Protein AF-A0A5K1ARA8-F1 (afdb_monomer_lite)

Foldseek 3Di:
DPPPQWDQFDKDQPFDKDQQAADPPDPDPPDGIDTDIGTDTGHTDGNVVQQVDFDPPPVRGTPSPDDPPDD

pLDDT: mean 95.69, std 4.14, range [80.88, 98.62]

InterPro domains:
  IPR007275 YTH domain [PF04146] (1-71)
  IPR007275 YTH domain [PS50882] (1-71)
  IPR007275 YTH domain [cd21134] (1-71)
  IPR045168 YTH domain containing protein [PTHR12357] (1-71)

Secondary structure (DSSP, 8-state):
-TTSSEEEEEEEE-S--BSS---TT-SSTT---B--EEEEEEEEEEGGGTTT-EEGGGTTEEGGGPPTT--

Organism: NCBI:txid210225

Sequence (71 aa):
VNASAQFCGVAEMVGPVDFDKSVDYWQQDKWSGQFPVKWHIVKDVPNSLFRHIILENNDNKPVTNSRDTQE

Structure (mmCIF, N/CA/C/O backbone):
data_AF-A0A5K1ARA8-F1
#
_entry.id   AF-A0A5K1ARA8-F1
#
loop_
_atom_site.group_PDB
_atom_site.id
_atom_site.type_symbol
_atom_site.label_atom_id
_atom_site.label_alt_id
_atom_site.label_comp_id
_atom_site.label_asym_id
_atom_site.label_entity_id
_atom_site.label_seq_id
_atom_site.pdbx_PDB_ins_code
_atom_site.Cartn_x
_atom_site.Cartn_y
_atom_site.Cartn_z
_atom_site.occupancy
_atom_site.B_iso_or_equiv
_atom_site.auth_seq_id
_atom_site.auth_comp_id
_atom_site.auth_asym_id
_atom_site.auth_atom_id
_atom_site.pdbx_PDB_model_num
ATOM 1 N N . VAL A 1 1 ? 3.081 -6.244 1.515 1.00 80.88 1 VAL A N 1
ATOM 2 C CA . VAL A 1 1 ? 3.984 -7.360 1.897 1.00 80.88 1 VAL A CA 1
ATOM 3 C C . VAL A 1 1 ? 5.406 -6.979 1.538 1.00 80.88 1 VAL A C 1
ATOM 5 O O . VAL A 1 1 ? 5.729 -6.882 0.356 1.00 80.88 1 VAL A O 1
ATOM 8 N N . ASN A 1 2 ? 6.236 -6.713 2.544 1.00 87.19 2 ASN A N 1
ATOM 9 C CA . ASN A 1 2 ? 7.603 -6.244 2.317 1.00 87.19 2 ASN A CA 1
ATOM 10 C C . ASN A 1 2 ? 8.464 -7.351 1.695 1.00 87.19 2 ASN A C 1
ATOM 12 O O . ASN A 1 2 ? 8.253 -8.526 1.977 1.00 87.19 2 ASN A O 1
ATOM 16 N N . ALA A 1 3 ? 9.415 -6.965 0.840 1.00 91.88 3 ALA A N 1
ATOM 17 C CA . ALA A 1 3 ? 10.347 -7.866 0.147 1.00 91.88 3 ALA A CA 1
ATOM 18 C C . ALA A 1 3 ? 9.716 -8.952 -0.760 1.00 91.88 3 ALA A C 1
ATOM 20 O O . ALA A 1 3 ? 10.428 -9.823 -1.244 1.00 91.88 3 ALA A O 1
ATOM 21 N N . SER A 1 4 ? 8.415 -8.872 -1.065 1.00 95.19 4 SER A N 1
ATOM 22 C CA . SER A 1 4 ? 7.735 -9.797 -1.993 1.00 95.19 4 SER A CA 1
ATOM 23 C C . SER A 1 4 ? 8.091 -9.582 -3.471 1.00 95.19 4 SER A C 1
ATOM 25 O O . SER A 1 4 ? 7.808 -10.437 -4.300 1.00 95.19 4 SER A O 1
ATOM 27 N N . ALA A 1 5 ? 8.698 -8.437 -3.804 1.00 96.31 5 ALA A N 1
ATOM 28 C CA . ALA A 1 5 ? 8.994 -8.003 -5.173 1.00 96.31 5 ALA A CA 1
ATOM 29 C C . ALA A 1 5 ? 7.762 -7.873 -6.100 1.00 96.31 5 ALA A C 1
ATOM 31 O O . ALA A 1 5 ? 7.913 -7.849 -7.326 1.00 96.31 5 ALA A O 1
ATOM 32 N N . GLN A 1 6 ? 6.564 -7.732 -5.527 1.00 97.75 6 GLN A N 1
ATOM 33 C CA . GLN A 1 6 ? 5.310 -7.553 -6.255 1.00 97.75 6 GLN A CA 1
ATOM 34 C C . GLN A 1 6 ? 4.355 -6.605 -5.519 1.00 97.75 6 GLN A C 1
ATOM 36 O O . GLN A 1 6 ? 4.403 -6.472 -4.294 1.00 97.75 6 GLN A O 1
ATOM 41 N N . PHE A 1 7 ? 3.441 -5.997 -6.270 1.00 98.19 7 PHE A N 1
ATOM 42 C CA . PHE A 1 7 ? 2.208 -5.436 -5.721 1.00 98.19 7 PHE A CA 1
ATOM 43 C C . PHE A 1 7 ? 1.158 -6.547 -5.633 1.00 98.19 7 PHE A C 1
ATOM 45 O O . PHE A 1 7 ? 1.097 -7.388 -6.525 1.00 98.19 7 PHE A O 1
ATOM 52 N N . CYS A 1 8 ? 0.336 -6.556 -4.581 1.00 98.12 8 CYS A N 1
ATOM 53 C CA . CYS A 1 8 ? -0.693 -7.587 -4.371 1.00 98.12 8 CYS A CA 1
ATOM 54 C C . CYS A 1 8 ? -2.126 -7.121 -4.685 1.00 98.12 8 CYS A C 1
ATOM 56 O O . CYS A 1 8 ? -3.055 -7.930 -4.706 1.00 98.12 8 CYS A O 1
ATOM 58 N N . GLY A 1 9 ? -2.338 -5.826 -4.926 1.00 98.00 9 GLY A N 1
ATOM 59 C CA . GLY A 1 9 ? -3.660 -5.303 -5.241 1.00 98.00 9 GLY A CA 1
ATOM 60 C C . GLY A 1 9 ? -3.782 -3.796 -5.078 1.00 98.00 9 GLY A C 1
ATOM 61 O O . GLY A 1 9 ? -2.799 -3.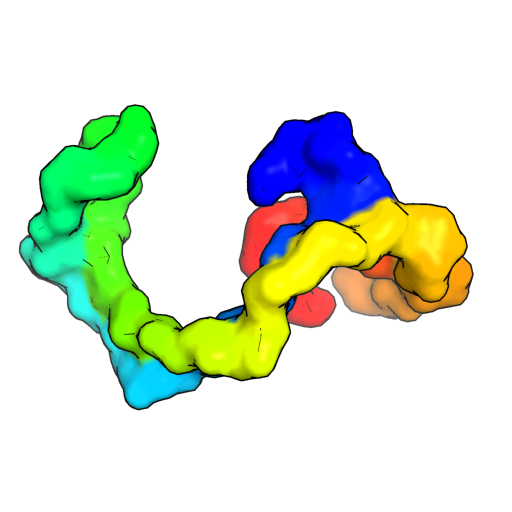101 -4.825 1.00 98.00 9 GLY A O 1
ATOM 62 N N . VAL A 1 10 ? -5.014 -3.316 -5.233 1.00 98.44 10 VAL A N 1
ATOM 63 C CA . VAL A 1 10 ? -5.411 -1.911 -5.090 1.00 98.44 10 VAL A CA 1
ATOM 64 C C . VAL A 1 10 ? -6.731 -1.856 -4.330 1.00 98.44 10 VAL A C 1
ATOM 66 O O . VAL A 1 10 ? -7.675 -2.591 -4.645 1.00 98.44 10 VAL A O 1
ATOM 69 N N . ALA A 1 11 ? -6.801 -0.957 -3.354 1.00 98.56 11 ALA A N 1
ATOM 70 C CA . ALA A 1 11 ? -8.003 -0.670 -2.590 1.00 98.56 11 ALA A CA 1
ATOM 71 C C . ALA A 1 11 ? -8.235 0.843 -2.508 1.00 98.56 11 ALA A C 1
ATOM 73 O O . ALA A 1 11 ? -7.294 1.631 -2.535 1.00 98.56 11 ALA A O 1
ATOM 74 N N . GLU A 1 12 ? -9.499 1.232 -2.412 1.00 98.62 12 GLU A N 1
ATOM 75 C CA . GLU A 1 12 ? -9.946 2.608 -2.213 1.00 98.62 12 GLU A CA 1
ATOM 76 C C . GLU A 1 12 ? -10.254 2.828 -0.731 1.00 98.62 12 GLU A C 1
ATOM 78 O O . GLU A 1 12 ? -10.966 2.026 -0.122 1.00 98.62 12 GLU A O 1
ATOM 83 N N . MET A 1 13 ? -9.741 3.916 -0.156 1.00 98.19 13 MET A N 1
ATOM 84 C CA . MET A 1 13 ? -10.173 4.404 1.153 1.00 98.19 13 MET A CA 1
ATOM 85 C C . MET A 1 13 ? -11.557 5.045 1.000 1.00 98.19 13 MET A C 1
ATOM 87 O O . MET A 1 13 ? -11.692 6.057 0.321 1.00 98.19 13 MET A O 1
ATOM 91 N N . VAL A 1 14 ? -12.585 4.456 1.617 1.00 98.25 14 VAL A N 1
ATOM 92 C CA . VAL A 1 14 ? -13.995 4.868 1.424 1.00 98.25 14 VAL A CA 1
ATOM 93 C C . VAL A 1 14 ? -14.580 5.621 2.623 1.00 98.25 14 VAL A C 1
ATOM 95 O O . VAL A 1 14 ? -15.782 5.869 2.684 1.00 98.25 14 VAL A O 1
ATOM 98 N N . GLY A 1 15 ? -13.751 5.976 3.602 1.00 97.88 15 GLY A N 1
ATOM 99 C CA . GLY A 1 15 ? -14.178 6.703 4.791 1.00 97.88 15 GLY A CA 1
ATOM 100 C C . GLY A 1 15 ? -13.002 7.155 5.656 1.00 97.88 15 GLY A C 1
ATOM 101 O O . GLY A 1 15 ? -11.866 6.762 5.389 1.00 97.88 15 GLY A O 1
ATOM 102 N N . PRO A 1 16 ? -13.264 7.990 6.677 1.00 97.81 16 PRO A N 1
ATOM 103 C CA . PRO A 1 16 ? -12.232 8.522 7.559 1.00 97.81 16 PRO A CA 1
ATOM 104 C C . PRO A 1 16 ? -11.629 7.440 8.468 1.00 97.81 16 PRO A C 1
ATOM 106 O O . PRO A 1 16 ? -12.193 6.357 8.636 1.00 97.81 16 PRO A O 1
ATOM 109 N N . VAL A 1 17 ? -10.489 7.768 9.081 1.00 96.88 17 VAL A N 1
ATOM 110 C CA . VAL A 1 17 ? -9.866 6.953 10.133 1.00 96.88 17 VAL A CA 1
ATOM 111 C C . VAL A 1 17 ? -10.616 7.140 11.447 1.00 96.88 17 VAL A C 1
ATOM 113 O O . VAL A 1 17 ? -10.845 8.264 11.885 1.00 96.88 17 VAL A O 1
ATOM 116 N N . ASP A 1 18 ? -10.965 6.026 12.078 1.00 96.00 18 ASP A N 1
ATOM 117 C CA . ASP A 1 18 ? -11.419 5.941 13.461 1.00 96.00 18 ASP A CA 1
ATOM 118 C C . ASP A 1 18 ? -10.236 5.458 14.306 1.00 96.00 18 ASP A C 1
ATOM 120 O O . ASP A 1 18 ? -9.805 4.314 14.162 1.00 96.00 18 ASP A O 1
ATOM 124 N N . PHE A 1 19 ? -9.672 6.339 15.134 1.00 94.06 19 PHE A N 1
ATOM 125 C CA . PHE A 1 19 ? -8.497 6.036 15.960 1.00 94.06 19 PHE A CA 1
ATOM 126 C C . PHE A 1 19 ? -8.841 5.286 17.253 1.00 94.06 19 PHE A C 1
ATOM 128 O O . PHE A 1 19 ? -7.973 4.607 17.805 1.00 94.06 19 PHE A O 1
ATOM 135 N N . ASP A 1 20 ? -10.091 5.377 17.715 1.00 92.25 20 ASP A N 1
ATOM 136 C CA . ASP A 1 20 ? -10.551 4.753 18.961 1.00 92.25 20 ASP A CA 1
ATOM 137 C C . ASP A 1 20 ? -10.878 3.270 18.758 1.00 92.25 20 ASP A C 1
ATOM 139 O O . ASP A 1 20 ? -10.873 2.467 19.696 1.00 92.25 20 ASP A O 1
ATOM 143 N N . LYS A 1 21 ? -11.131 2.877 17.510 1.00 87.31 21 LYS A N 1
ATOM 144 C CA . LYS A 1 21 ? -11.448 1.504 17.149 1.00 87.31 21 LYS A CA 1
ATOM 145 C C . LYS A 1 21 ? -10.196 0.702 16.811 1.00 87.31 21 LYS A C 1
ATOM 147 O O . LYS A 1 21 ? -9.753 0.657 15.667 1.00 87.31 21 LYS A O 1
ATOM 152 N N . SER A 1 22 ? -9.644 0.023 17.812 1.00 84.31 22 SER A N 1
ATOM 153 C CA . SER A 1 22 ? -8.650 -1.030 17.580 1.00 84.31 22 SER A CA 1
ATOM 154 C C . SER A 1 22 ? -9.321 -2.342 17.165 1.00 84.31 22 SER A C 1
ATOM 156 O O . SER A 1 22 ? -10.455 -2.624 17.558 1.00 84.31 22 SER A O 1
ATOM 158 N N . VAL A 1 23 ? -8.617 -3.146 16.374 1.00 86.50 23 VAL A N 1
ATOM 159 C CA . VAL A 1 23 ? -9.072 -4.460 15.905 1.00 86.50 23 VAL A CA 1
ATOM 160 C C . VAL A 1 23 ? -8.032 -5.518 16.253 1.00 86.50 23 VAL A C 1
ATOM 162 O O . VAL A 1 23 ? -6.836 -5.243 16.292 1.00 86.50 23 VAL A O 1
ATOM 165 N N . ASP A 1 24 ? -8.496 -6.732 16.521 1.00 88.06 24 ASP A N 1
ATOM 166 C CA . ASP A 1 24 ? -7.692 -7.850 17.027 1.00 88.06 24 ASP A CA 1
ATOM 167 C C . ASP A 1 24 ? -6.927 -8.612 15.934 1.00 88.06 24 ASP A C 1
ATOM 169 O O . ASP A 1 24 ? -6.020 -9.385 16.228 1.00 88.06 24 ASP A O 1
ATOM 173 N N . TYR A 1 25 ? -7.268 -8.386 14.667 1.00 88.94 25 TYR A N 1
ATOM 174 C CA . TYR A 1 25 ? -6.631 -9.034 13.520 1.00 88.94 25 TYR A CA 1
ATOM 175 C C . TYR A 1 25 ? -5.407 -8.280 12.976 1.00 88.94 25 TYR A C 1
ATOM 177 O O . TYR A 1 25 ? -4.820 -8.695 11.971 1.00 88.94 25 TYR A O 1
ATOM 185 N N . TRP A 1 26 ? -5.001 -7.172 13.603 1.00 91.75 26 TRP A N 1
ATOM 186 C CA . TRP A 1 26 ? -3.724 -6.536 13.294 1.00 91.75 26 TRP A CA 1
ATOM 187 C C . TRP A 1 26 ? -2.554 -7.436 13.709 1.00 91.75 26 TRP A C 1
ATOM 189 O O . TRP A 1 26 ? -2.566 -8.053 14.765 1.00 91.75 26 TRP A O 1
ATOM 199 N N . GLN A 1 27 ? -1.507 -7.502 12.880 1.00 90.00 27 GLN A N 1
ATOM 200 C CA . GLN A 1 27 ? -0.361 -8.377 13.162 1.00 90.00 27 GLN A CA 1
ATOM 201 C C . GLN A 1 27 ? 0.491 -7.883 14.343 1.00 90.00 27 GLN A C 1
ATOM 203 O O . GLN A 1 27 ? 1.170 -8.678 14.987 1.00 90.00 27 GLN A O 1
ATOM 208 N N . GLN A 1 28 ? 0.531 -6.569 14.577 1.00 88.50 28 GLN A N 1
ATOM 209 C CA . GLN A 1 28 ? 1.329 -5.964 15.641 1.00 88.50 28 GLN A CA 1
ATOM 210 C C . GLN A 1 28 ? 0.412 -5.230 16.611 1.00 88.50 28 GLN A C 1
ATOM 212 O O . GLN A 1 28 ? -0.302 -4.323 16.194 1.00 88.50 28 GLN A O 1
ATOM 217 N N . ASP A 1 29 ? 0.538 -5.527 17.904 1.00 86.75 29 ASP A N 1
ATOM 218 C CA . ASP A 1 29 ? -0.275 -4.922 18.974 1.00 86.75 29 ASP A CA 1
ATOM 219 C C . ASP A 1 29 ? -0.149 -3.394 19.059 1.00 86.75 29 ASP A C 1
ATOM 221 O O . ASP A 1 29 ? -0.985 -2.714 19.645 1.00 86.75 29 ASP A O 1
ATOM 225 N N . LYS A 1 30 ? 0.911 -2.830 18.468 1.00 90.75 30 LYS A N 1
ATOM 226 C CA . LYS A 1 30 ? 1.122 -1.380 18.399 1.00 90.75 30 LYS A CA 1
ATOM 227 C C . LYS A 1 30 ? 0.201 -0.674 17.396 1.00 90.75 30 LYS A C 1
ATOM 229 O O . LYS A 1 30 ? 0.201 0.554 17.360 1.00 90.75 30 LYS A O 1
ATOM 234 N N . TRP A 1 31 ? -0.478 -1.411 16.516 1.00 91.69 31 TRP A N 1
ATOM 235 C CA . TRP A 1 31 ? -1.388 -0.837 15.528 1.00 91.69 31 TRP A CA 1
ATOM 236 C C . TRP A 1 31 ? -2.761 -0.628 16.160 1.00 91.69 31 TRP A C 1
ATOM 238 O O . TRP A 1 31 ? -3.380 -1.567 16.651 1.00 91.69 31 TRP A O 1
ATOM 248 N N . SER A 1 32 ? -3.234 0.613 16.128 1.00 93.31 32 SER A N 1
ATOM 249 C CA . SER A 1 32 ? -4.561 1.005 16.588 1.00 93.31 32 SER A CA 1
ATOM 250 C C . SER A 1 32 ? -5.288 1.786 15.500 1.00 93.31 32 SER A C 1
ATOM 252 O O . SER A 1 32 ? -4.680 2.298 14.557 1.00 93.31 32 SER A O 1
ATOM 254 N N . GLY A 1 33 ? -6.605 1.874 15.649 1.00 94.38 33 GLY A N 1
ATOM 255 C CA . GLY A 1 33 ? -7.474 2.505 14.676 1.00 94.38 33 GLY A CA 1
ATOM 256 C C . GLY A 1 33 ? -7.757 1.639 13.448 1.00 94.38 33 GLY A C 1
ATOM 257 O O . GLY A 1 33 ? -7.154 0.584 13.219 1.00 94.38 33 GLY A O 1
ATOM 258 N N . GLN A 1 34 ? -8.709 2.102 12.645 1.00 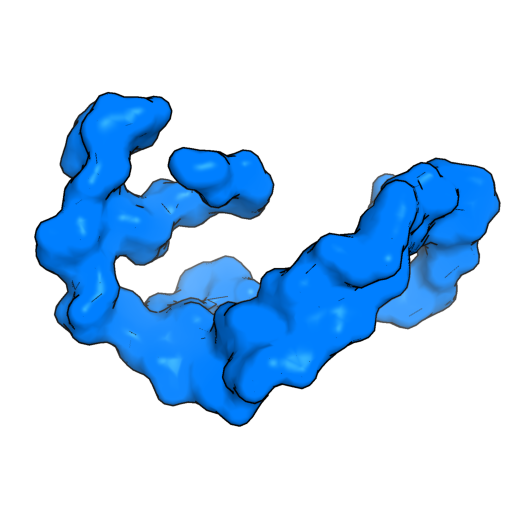95.50 34 GLN A N 1
ATOM 259 C CA . GLN A 1 34 ? -9.073 1.508 11.364 1.00 95.50 34 GLN A CA 1
ATOM 260 C C . GLN A 1 34 ? -9.785 2.523 10.462 1.00 95.50 34 GLN A C 1
ATOM 262 O O . GLN A 1 34 ? -10.380 3.490 10.927 1.00 95.50 34 GLN A O 1
ATOM 267 N N . PHE A 1 35 ? -9.798 2.258 9.160 1.00 96.75 35 PHE A N 1
ATOM 268 C CA . PHE A 1 35 ? -10.653 2.946 8.194 1.00 96.75 35 PHE A CA 1
ATOM 269 C C . PHE A 1 35 ? -11.235 1.928 7.210 1.00 96.75 35 PHE A C 1
ATOM 271 O O . PHE A 1 35 ? -10.603 0.901 6.942 1.00 96.75 35 PHE A O 1
ATOM 278 N N . PRO A 1 36 ? -12.447 2.163 6.679 1.00 97.00 36 PRO A N 1
ATOM 279 C CA . PRO A 1 36 ? -13.043 1.250 5.720 1.00 97.00 36 PRO A CA 1
ATOM 280 C C . PRO A 1 36 ? -12.339 1.362 4.363 1.00 97.00 36 PRO A C 1
ATOM 282 O O . PRO A 1 36 ? -12.074 2.460 3.864 1.00 97.00 36 PRO A O 1
ATOM 285 N N . VAL A 1 37 ? -12.090 0.208 3.740 1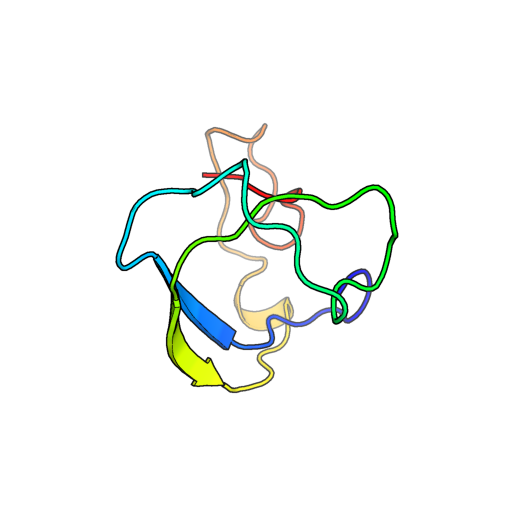.00 98.00 37 VAL A N 1
ATOM 286 C CA . VAL A 1 37 ? -11.552 0.115 2.378 1.00 98.00 37 VAL A CA 1
ATOM 287 C C . VAL A 1 37 ? -12.440 -0.741 1.487 1.00 98.00 37 VAL A C 1
ATOM 289 O O . VAL A 1 37 ? -13.096 -1.676 1.950 1.00 98.00 37 VAL A O 1
ATOM 292 N N . LYS A 1 38 ? -12.413 -0.455 0.187 1.00 98.44 38 LYS A N 1
ATOM 293 C CA . LYS A 1 38 ? -13.015 -1.287 -0.854 1.00 98.44 38 LYS A CA 1
ATOM 294 C C . LYS A 1 38 ? -11.926 -1.810 -1.782 1.00 98.44 38 LYS A C 1
ATOM 296 O O . LYS A 1 38 ? -11.254 -1.033 -2.453 1.00 98.44 38 LYS A O 1
ATOM 301 N N . TRP A 1 39 ? -11.757 -3.129 -1.835 1.00 98.56 39 TRP A N 1
ATOM 302 C CA . TRP A 1 39 ? -10.839 -3.763 -2.781 1.00 98.56 39 TRP A CA 1
ATOM 303 C C . TRP A 1 39 ? -11.380 -3.655 -4.209 1.00 98.56 39 TRP A C 1
ATOM 305 O O . TRP A 1 39 ? -12.527 -4.016 -4.468 1.00 98.56 39 TRP A O 1
ATOM 315 N N . HIS A 1 40 ? -10.537 -3.191 -5.132 1.00 98.31 40 HIS A N 1
ATOM 316 C CA . HIS A 1 40 ? -10.844 -3.132 -6.567 1.00 98.31 40 HIS A CA 1
ATOM 317 C C . HIS A 1 40 ? -10.071 -4.188 -7.353 1.00 98.31 40 HIS A C 1
ATOM 319 O O . HIS A 1 40 ? -10.601 -4.788 -8.283 1.00 98.31 40 HIS A O 1
ATOM 325 N N . ILE A 1 41 ? -8.819 -4.436 -6.964 1.00 98.44 41 ILE A N 1
ATOM 326 C CA . ILE A 1 41 ? -7.942 -5.423 -7.596 1.00 98.44 41 ILE A CA 1
ATOM 327 C C . ILE A 1 41 ? -7.288 -6.248 -6.493 1.00 98.44 41 ILE A C 1
ATOM 329 O O . ILE A 1 41 ? -6.674 -5.689 -5.588 1.00 98.44 41 ILE A O 1
ATOM 333 N N . VAL A 1 42 ? -7.374 -7.571 -6.607 1.00 98.31 42 VAL A N 1
ATOM 334 C CA . VAL A 1 42 ? -6.648 -8.530 -5.765 1.00 98.31 42 VAL A CA 1
ATOM 335 C C . VAL A 1 42 ? -5.875 -9.442 -6.708 1.00 98.31 42 VAL A C 1
ATOM 337 O O . VAL A 1 42 ? -6.434 -10.374 -7.286 1.00 98.31 42 VAL A O 1
ATOM 340 N N . LYS A 1 43 ? -4.615 -9.091 -6.968 1.00 98.00 43 LYS A N 1
ATOM 341 C CA . LYS A 1 43 ? -3.766 -9.772 -7.945 1.00 98.00 43 LYS A CA 1
ATOM 342 C C . LYS A 1 43 ? -2.301 -9.446 -7.695 1.00 98.00 43 LYS A C 1
ATOM 344 O O . LYS A 1 43 ? -1.939 -8.278 -7.577 1.00 98.00 43 LYS A O 1
ATOM 349 N N . ASP A 1 44 ? -1.469 -10.476 -7.753 1.00 98.06 44 ASP A N 1
ATOM 350 C CA . ASP A 1 44 ? -0.021 -10.320 -7.732 1.00 98.06 44 ASP A CA 1
ATOM 351 C C . ASP A 1 44 ? 0.504 -9.806 -9.078 1.00 98.06 44 ASP A C 1
ATOM 353 O O . ASP A 1 44 ? 0.243 -10.384 -10.140 1.00 98.06 44 ASP A O 1
ATOM 357 N N . VAL A 1 45 ? 1.248 -8.699 -9.038 1.00 98.12 45 VAL A N 1
ATOM 358 C CA . VAL A 1 45 ? 1.849 -8.061 -10.211 1.00 98.12 45 VAL A CA 1
ATOM 359 C C . VAL A 1 45 ? 3.328 -7.750 -9.935 1.00 98.12 45 VAL A C 1
ATOM 361 O O . VAL A 1 45 ? 3.623 -6.967 -9.028 1.00 98.12 45 VAL A O 1
ATOM 364 N N . PRO A 1 46 ? 4.273 -8.330 -10.702 1.00 98.38 46 PRO A N 1
ATOM 365 C CA . PRO A 1 46 ? 5.705 -8.159 -10.460 1.00 98.38 46 PRO A CA 1
ATOM 366 C C . PRO A 1 46 ? 6.183 -6.706 -10.557 1.00 98.38 4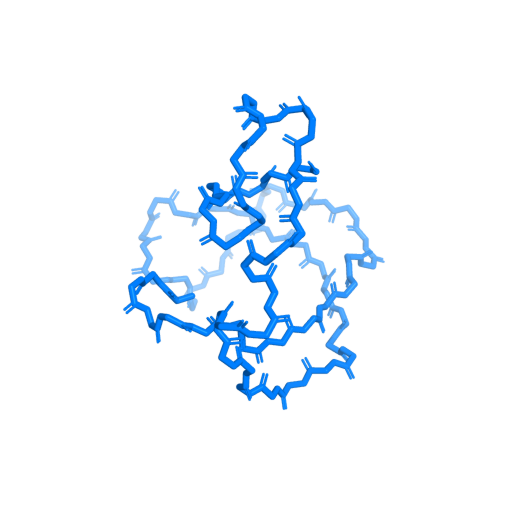6 PRO A C 1
ATOM 368 O O . PRO A 1 46 ? 5.815 -5.974 -11.477 1.00 98.38 46 PRO A O 1
ATOM 371 N N . ASN A 1 47 ? 7.119 -6.320 -9.684 1.00 98.31 47 ASN A N 1
ATOM 372 C CA . ASN A 1 47 ? 7.729 -4.985 -9.679 1.00 98.31 47 ASN A CA 1
ATOM 373 C C . ASN A 1 47 ? 8.450 -4.637 -10.990 1.00 98.31 47 ASN A C 1
ATOM 375 O O . ASN A 1 47 ? 8.576 -3.460 -11.326 1.00 98.31 47 ASN A O 1
ATOM 379 N N . SER A 1 48 ? 8.925 -5.632 -11.747 1.00 98.06 48 SER A N 1
ATOM 380 C CA . SER A 1 48 ? 9.564 -5.408 -13.052 1.00 98.06 48 SER A CA 1
ATOM 381 C C . SER A 1 48 ? 8.664 -4.646 -14.027 1.00 98.06 48 SER A C 1
ATOM 383 O O . SER A 1 48 ? 9.179 -3.886 -14.844 1.00 98.06 48 SER A O 1
ATOM 385 N N . LEU A 1 49 ? 7.340 -4.786 -13.903 1.00 98.44 49 LEU A N 1
ATOM 386 C CA . LEU A 1 49 ? 6.371 -4.095 -14.750 1.00 98.44 49 LEU A CA 1
ATOM 387 C C . LEU A 1 49 ? 6.197 -2.616 -14.388 1.00 98.44 49 LEU A C 1
ATOM 389 O O . LEU A 1 49 ? 5.738 -1.859 -15.230 1.00 98.44 49 LEU A O 1
ATOM 393 N N . PHE A 1 50 ? 6.594 -2.186 -13.187 1.00 98.06 50 PHE A N 1
ATOM 394 C CA . PHE A 1 50 ? 6.388 -0.811 -12.706 1.00 98.06 50 PHE A CA 1
ATOM 395 C C . PHE A 1 50 ? 7.680 -0.052 -12.404 1.00 98.06 50 PHE A C 1
ATOM 397 O O . PHE A 1 50 ? 7.651 1.162 -12.255 1.00 98.06 50 PHE A O 1
ATOM 404 N N . ARG A 1 51 ? 8.835 -0.728 -12.342 1.00 97.44 51 ARG A N 1
ATOM 405 C CA . ARG A 1 51 ? 10.129 -0.120 -11.970 1.00 97.44 51 ARG A CA 1
ATOM 406 C C . ARG A 1 51 ? 10.538 1.077 -12.842 1.00 97.44 51 ARG A C 1
ATOM 408 O O . ARG A 1 51 ? 11.340 1.893 -12.408 1.00 97.44 51 ARG A O 1
ATOM 415 N N . HIS A 1 52 ? 10.021 1.169 -14.062 1.00 98.38 52 HIS A N 1
ATOM 416 C CA . HIS A 1 52 ? 10.302 2.273 -14.977 1.00 98.38 52 HIS A CA 1
ATOM 417 C C . HIS A 1 52 ? 9.528 3.563 -14.642 1.00 98.38 52 HIS A C 1
ATOM 419 O O . HIS A 1 52 ? 9.835 4.608 -15.206 1.00 98.38 52 HIS A O 1
ATOM 425 N N . ILE A 1 53 ? 8.537 3.502 -13.745 1.00 98.56 53 ILE A N 1
ATOM 426 C CA . ILE A 1 53 ? 7.779 4.663 -13.274 1.00 98.56 53 ILE A CA 1
ATOM 427 C C . ILE A 1 53 ? 8.586 5.340 -12.164 1.00 98.56 53 ILE A C 1
ATOM 429 O O . ILE A 1 53 ? 8.852 4.734 -11.121 1.00 98.56 53 ILE A O 1
ATOM 433 N N . ILE A 1 54 ? 8.983 6.587 -12.409 1.00 98.56 54 ILE A N 1
ATOM 434 C CA . ILE A 1 54 ? 9.843 7.386 -11.533 1.00 98.56 54 ILE A CA 1
ATOM 435 C C . ILE A 1 54 ? 9.011 8.434 -10.798 1.00 98.56 54 ILE A C 1
ATOM 437 O O . ILE A 1 54 ? 8.148 9.069 -11.398 1.00 98.56 54 ILE A O 1
ATOM 441 N N . LEU A 1 55 ? 9.283 8.606 -9.505 1.00 98.56 55 LEU A N 1
ATOM 442 C CA . LEU A 1 55 ? 8.586 9.552 -8.639 1.00 98.56 55 LEU A CA 1
ATOM 443 C C . LEU A 1 55 ? 9.454 10.788 -8.378 1.00 98.56 55 LEU A C 1
ATOM 445 O O . LEU A 1 55 ? 10.426 10.727 -7.619 1.00 98.56 55 LEU A O 1
ATOM 449 N N . GLU A 1 56 ? 9.100 11.920 -8.988 1.00 98.38 56 GLU A N 1
ATOM 450 C CA . GLU A 1 56 ? 9.826 13.193 -8.831 1.00 98.38 56 GLU A CA 1
ATOM 451 C C . GLU A 1 56 ? 9.819 13.691 -7.376 1.00 98.38 56 GLU A C 1
ATOM 453 O O . GLU A 1 56 ? 10.817 14.216 -6.886 1.00 98.38 56 GLU A O 1
ATOM 458 N N . ASN A 1 57 ? 8.723 13.452 -6.652 1.00 97.94 57 ASN A N 1
ATOM 459 C CA . ASN A 1 57 ? 8.549 13.801 -5.240 1.00 97.94 57 ASN A CA 1
ATOM 460 C C . ASN A 1 57 ? 9.280 12.858 -4.259 1.00 97.94 57 ASN A C 1
ATOM 462 O O . ASN A 1 57 ? 9.200 13.065 -3.050 1.00 97.94 57 ASN A O 1
ATOM 466 N N . ASN A 1 58 ? 9.990 11.835 -4.747 1.00 98.19 58 ASN A N 1
ATOM 467 C CA . ASN A 1 58 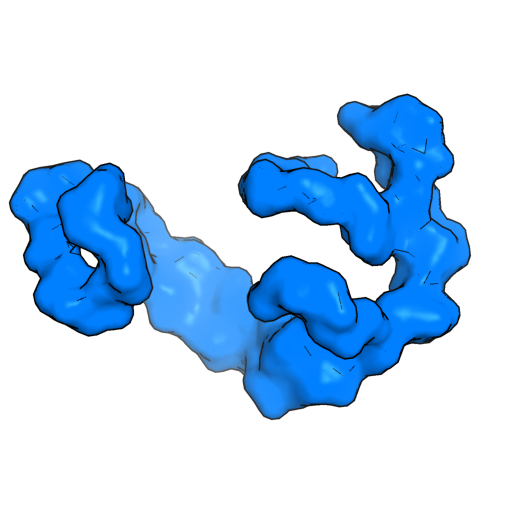? 10.731 10.870 -3.927 1.00 98.19 58 ASN A CA 1
ATOM 468 C C . ASN A 1 58 ? 12.161 10.668 -4.458 1.00 98.19 58 ASN A C 1
ATOM 470 O O . ASN A 1 58 ? 12.587 9.547 -4.742 1.00 98.19 58 ASN A O 1
ATOM 474 N N . ASP A 1 59 ? 12.910 11.762 -4.617 1.00 98.19 59 ASP A N 1
ATOM 475 C CA . ASP A 1 59 ? 14.300 11.775 -5.103 1.00 98.19 59 ASP A CA 1
ATOM 476 C C . ASP A 1 59 ? 14.495 11.058 -6.453 1.00 98.19 59 ASP A C 1
ATOM 478 O O . ASP A 1 59 ? 15.538 10.446 -6.693 1.00 98.19 59 ASP A O 1
ATOM 482 N N . ASN A 1 60 ? 13.483 11.079 -7.326 1.00 97.81 60 ASN A N 1
ATOM 483 C CA . ASN A 1 60 ? 13.476 10.329 -8.586 1.00 97.81 60 ASN A CA 1
ATOM 484 C C . ASN A 1 60 ? 13.710 8.817 -8.403 1.00 97.81 60 ASN A C 1
ATOM 486 O O . ASN A 1 60 ? 14.285 8.146 -9.267 1.00 97.81 60 ASN A O 1
ATOM 490 N N . LYS A 1 61 ? 13.268 8.245 -7.279 1.00 98.38 61 LYS A N 1
ATOM 491 C CA . LYS A 1 61 ? 13.291 6.794 -7.071 1.00 98.38 61 LYS A CA 1
ATOM 492 C C . LYS A 1 61 ? 12.159 6.120 -7.860 1.00 98.38 61 LYS A C 1
ATOM 494 O O . LYS A 1 61 ? 11.099 6.716 -8.059 1.00 98.38 61 LYS A O 1
ATOM 499 N N . PRO A 1 62 ? 12.342 4.852 -8.272 1.00 98.31 62 PRO A N 1
ATOM 500 C CA . PRO A 1 62 ? 11.255 4.044 -8.814 1.00 98.31 62 PRO A CA 1
ATOM 501 C C . PRO A 1 62 ? 10.088 3.907 -7.833 1.00 98.31 62 PRO A C 1
ATOM 503 O O . PRO A 1 62 ? 10.321 3.714 -6.638 1.00 98.31 62 PRO A O 1
ATOM 506 N N . VAL A 1 63 ? 8.852 3.852 -8.338 1.00 98.12 63 VAL A N 1
ATOM 507 C CA . VAL A 1 63 ? 7.642 3.592 -7.526 1.00 98.12 63 VAL A CA 1
ATOM 508 C C . VAL A 1 63 ? 7.739 2.293 -6.713 1.00 98.12 63 VAL A C 1
ATOM 510 O O . VAL A 1 63 ? 7.200 2.172 -5.619 1.00 98.12 63 VAL A O 1
ATOM 513 N N . THR A 1 64 ? 8.500 1.311 -7.203 1.00 98.00 64 THR A N 1
ATOM 514 C CA . THR A 1 64 ? 8.729 0.031 -6.515 1.00 98.00 64 THR A CA 1
ATOM 515 C C . THR A 1 64 ? 9.608 0.150 -5.265 1.00 98.00 64 THR A C 1
ATOM 517 O O . THR A 1 64 ? 9.773 -0.837 -4.551 1.00 98.00 64 THR A O 1
ATOM 520 N N . ASN A 1 65 ? 10.208 1.321 -5.030 1.00 97.75 65 ASN A N 1
ATOM 521 C CA . ASN A 1 65 ? 11.110 1.610 -3.914 1.00 97.75 65 ASN A CA 1
ATOM 522 C C . ASN A 1 65 ? 10.484 2.589 -2.901 1.00 97.75 65 ASN A C 1
ATOM 524 O O . ASN A 1 65 ? 11.186 3.122 -2.038 1.00 97.75 65 ASN A O 1
ATOM 528 N N . SER A 1 66 ? 9.181 2.837 -3.012 1.00 98.19 66 SER A N 1
ATOM 529 C CA . SER A 1 66 ? 8.417 3.660 -2.083 1.00 98.19 66 SER A CA 1
ATOM 530 C C . SER A 1 66 ? 8.311 3.023 -0.695 1.00 98.19 66 SER A C 1
ATOM 532 O O . SER A 1 66 ? 8.317 1.798 -0.547 1.00 98.19 66 SER A O 1
ATOM 534 N N . ARG A 1 67 ? 8.223 3.866 0.338 1.00 98.06 67 ARG A N 1
ATOM 535 C CA . ARG A 1 67 ? 7.872 3.441 1.702 1.00 98.06 67 ARG A CA 1
ATOM 536 C C . ARG A 1 67 ? 6.353 3.459 1.879 1.00 98.06 67 ARG A C 1
ATOM 538 O O . ARG A 1 67 ? 5.635 3.946 1.009 1.00 98.06 67 ARG A O 1
ATOM 545 N N . ASP A 1 68 ? 5.891 2.893 2.992 1.00 97.06 68 ASP A N 1
ATOM 546 C CA . ASP A 1 68 ? 4.475 2.939 3.357 1.00 97.06 68 ASP A CA 1
ATOM 547 C C . ASP A 1 68 ? 3.967 4.391 3.349 1.00 97.06 68 ASP A C 1
ATOM 549 O O . ASP A 1 68 ? 4.708 5.296 3.734 1.00 97.06 68 ASP A O 1
ATOM 553 N N . THR A 1 69 ? 2.748 4.586 2.838 1.00 96.88 69 THR A N 1
ATOM 554 C CA . THR A 1 69 ? 2.081 5.890 2.636 1.00 96.88 69 THR A CA 1
ATOM 555 C C . THR A 1 69 ? 2.819 6.920 1.761 1.00 96.88 69 THR A C 1
ATOM 557 O O . THR A 1 69 ? 2.593 8.117 1.923 1.00 96.88 69 THR A O 1
ATOM 560 N N . GLN A 1 70 ? 3.696 6.504 0.840 1.00 98.12 70 GLN A N 1
ATOM 561 C CA . GLN A 1 70 ? 4.183 7.400 -0.219 1.00 98.12 70 GLN A CA 1
ATOM 562 C C . GLN A 1 70 ? 3.020 7.813 -1.134 1.00 98.12 70 GLN A C 1
ATOM 564 O O . GLN A 1 70 ? 2.324 6.941 -1.653 1.00 98.12 70 GLN A O 1
ATOM 569 N N . GLU A 1 71 ? 2.867 9.120 -1.348 1.00 95.69 71 GLU A N 1
ATOM 570 C CA . GLU A 1 71 ? 1.957 9.703 -2.347 1.00 95.69 71 GLU A CA 1
ATOM 571 C C . GLU A 1 71 ? 2.582 9.728 -3.747 1.00 95.69 71 GLU A C 1
ATOM 573 O O . GLU A 1 71 ? 3.787 10.077 -3.854 1.00 95.69 71 GLU A O 1
#

Radius of gyration: 14.66 Å; chains: 1; boun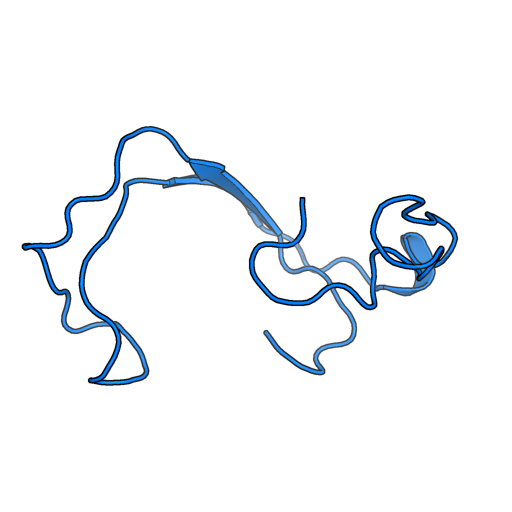ding box: 28×24×34 Å